Protein AF-A0A353BSD8-F1 (afdb_monomer_lite)

Secondary structure (DSSP, 8-state):
----TT-EEEEE--GGGHHHHHHHHHHTT----HHHHHHTGGGEEEEEETTEEEEEEEEPTT-SS-EEEEEE-TTS-THHHHHHHHHHHHHHHHHHHHHHHHHHTTSSSS---

Foldseek 3Di:
DPLQLADKDKDQADLVCLVLQCVQCVQVVNPDDSVNCVVQSRQKMFIDRRHHTFKMWGCDPVDLQDTPDITGRPVDDPVVVVVNSVVVVVVSVVVVVVVVVVVVVVPPPPDDD

Radius of gyration: 17.46 Å; chains: 1; bounding box: 33×63×31 Å

Sequence (113 aa):
MVTNEQTIVIRRAQAEDSKEIWHILHANCRTWRTEQIFDHIDEMFVLIKGRKLLGVLLKRADSTKDFEWVEIHPRYPEILKDLMMQGLYGTIAANNKAEAGKRIAFDKDFVAG

Structure (mmCIF, N/CA/C/O backbone):
data_AF-A0A353BSD8-F1
#
_entry.id   AF-A0A353BSD8-F1
#
loop_
_atom_site.group_PDB
_atom_site.id
_atom_site.type_symbol
_atom_site.label_atom_id
_atom_site.label_alt_id
_atom_site.label_comp_id
_atom_site.label_asym_id
_atom_site.label_entity_id
_atom_site.label_seq_id
_atom_site.pdbx_PDB_ins_code
_atom_site.Cartn_x
_atom_site.Cartn_y
_atom_site.Cartn_z
_atom_site.occupancy
_atom_site.B_iso_or_equiv
_atom_site.auth_seq_id
_atom_site.auth_comp_id
_atom_site.auth_asym_id
_atom_site.auth_atom_id
_atom_site.pdbx_PDB_model_num
ATOM 1 N N . MET A 1 1 ? -25.557 5.680 15.704 1.00 41.69 1 MET A N 1
ATOM 2 C CA . MET A 1 1 ? -24.651 5.112 14.683 1.00 41.69 1 MET A CA 1
ATOM 3 C C . MET A 1 1 ? -23.265 5.659 14.958 1.00 41.69 1 MET A C 1
ATOM 5 O O . MET A 1 1 ? -23.083 6.860 14.841 1.00 41.69 1 MET A O 1
ATOM 9 N N . VAL A 1 2 ? -22.328 4.832 15.423 1.00 42.47 2 VAL A N 1
ATOM 10 C CA . VAL A 1 2 ? -20.947 5.282 15.649 1.00 42.47 2 VAL A CA 1
ATOM 11 C C . VAL A 1 2 ? -20.266 5.290 14.286 1.00 42.47 2 VAL A C 1
ATOM 13 O O . VAL A 1 2 ? -19.917 4.235 13.760 1.00 42.47 2 VAL A O 1
ATOM 16 N N . THR A 1 3 ? -20.149 6.459 13.660 1.00 45.81 3 THR A N 1
ATOM 17 C CA . THR A 1 3 ? -19.272 6.646 12.503 1.00 45.81 3 THR A CA 1
ATOM 18 C C . THR A 1 3 ? -17.849 6.439 12.995 1.00 45.81 3 THR A C 1
ATOM 20 O O . THR A 1 3 ? -17.255 7.308 13.625 1.00 45.81 3 THR A O 1
ATOM 23 N N . ASN A 1 4 ? -17.336 5.229 12.796 1.00 53.28 4 ASN A N 1
ATOM 24 C CA . ASN A 1 4 ? -16.056 4.783 13.328 1.00 53.28 4 ASN A CA 1
ATOM 25 C C . ASN A 1 4 ? -14.902 5.358 12.478 1.00 53.28 4 ASN A C 1
ATOM 27 O O . ASN A 1 4 ? -14.098 4.638 11.895 1.00 53.28 4 ASN A O 1
ATOM 31 N N . GLU A 1 5 ? -14.837 6.691 12.370 1.00 56.84 5 GLU A N 1
ATOM 32 C CA . GLU A 1 5 ? -13.844 7.449 11.586 1.00 56.84 5 GLU A CA 1
ATOM 33 C C . GLU A 1 5 ? -12.403 7.242 12.080 1.00 56.84 5 GLU A C 1
ATOM 35 O O . GLU A 1 5 ? -11.439 7.648 11.428 1.00 56.84 5 GLU A O 1
ATOM 40 N N . GLN A 1 6 ? -12.243 6.586 13.230 1.00 64.94 6 GLN A N 1
ATOM 41 C CA . GLN A 1 6 ? -10.955 6.235 13.812 1.00 64.94 6 GLN A CA 1
ATOM 42 C C . GLN A 1 6 ? -10.532 4.787 13.548 1.00 64.94 6 GLN A C 1
ATOM 44 O O . GLN A 1 6 ? -9.398 4.440 13.871 1.00 64.94 6 GLN A O 1
ATOM 49 N N . THR A 1 7 ? -11.384 3.946 12.948 1.00 79.12 7 THR A N 1
ATOM 50 C CA . THR A 1 7 ? -11.003 2.560 12.654 1.00 79.12 7 THR A CA 1
ATOM 51 C C . THR A 1 7 ? -9.930 2.519 11.580 1.00 79.12 7 THR A C 1
ATOM 53 O O . THR A 1 7 ? -10.105 3.055 10.483 1.00 79.12 7 THR A O 1
ATOM 56 N N . ILE A 1 8 ? -8.824 1.863 11.920 1.00 81.69 8 ILE A N 1
ATOM 57 C CA . ILE A 1 8 ? -7.778 1.485 10.983 1.00 81.69 8 ILE A CA 1
ATOM 58 C C . ILE A 1 8 ? -8.109 0.083 10.476 1.00 81.69 8 ILE A C 1
ATOM 60 O O . ILE A 1 8 ? -8.314 -0.835 11.268 1.00 81.69 8 ILE A O 1
ATOM 64 N N . VAL A 1 9 ? -8.178 -0.067 9.159 1.00 85.75 9 VAL A N 1
ATOM 65 C CA . VAL A 1 9 ? -8.473 -1.323 8.473 1.00 85.75 9 VAL A CA 1
ATOM 66 C C . VAL A 1 9 ? -7.293 -1.674 7.585 1.00 85.75 9 VAL A C 1
ATOM 68 O O . VAL A 1 9 ? -6.812 -0.838 6.824 1.00 85.75 9 VAL A O 1
ATOM 71 N N . ILE A 1 10 ? -6.851 -2.924 7.671 1.00 86.69 10 ILE A N 1
ATOM 72 C CA . ILE A 1 10 ? -5.883 -3.513 6.752 1.00 86.69 10 ILE A CA 1
ATOM 73 C C . ILE A 1 10 ? -6.622 -4.593 5.971 1.00 86.69 10 ILE A C 1
ATOM 75 O O . ILE A 1 10 ? -7.211 -5.494 6.568 1.00 86.69 10 ILE A O 1
ATOM 79 N N . ARG A 1 11 ? -6.621 -4.499 4.642 1.00 88.56 11 ARG A N 1
ATOM 80 C CA . ARG A 1 11 ? -7.262 -5.491 3.766 1.00 88.56 11 ARG A CA 1
ATOM 81 C C . ARG A 1 11 ? -6.491 -5.661 2.463 1.00 88.56 11 ARG A C 1
ATOM 83 O O . ARG A 1 11 ? -5.647 -4.829 2.142 1.00 88.56 11 ARG A O 1
ATOM 90 N N . ARG A 1 12 ? -6.804 -6.718 1.707 1.00 90.56 12 ARG A N 1
ATOM 91 C CA . ARG A 1 12 ? -6.340 -6.839 0.317 1.00 90.56 12 ARG A CA 1
ATOM 92 C C . ARG A 1 12 ? -6.840 -5.652 -0.501 1.00 90.56 12 ARG A C 1
ATOM 94 O O . ARG A 1 12 ? -7.961 -5.181 -0.267 1.00 90.56 12 ARG A O 1
ATOM 101 N N . ALA A 1 13 ? -6.002 -5.169 -1.411 1.00 93.00 13 ALA A N 1
ATOM 102 C CA . ALA A 1 13 ? -6.383 -4.143 -2.367 1.00 93.00 13 ALA A CA 1
ATOM 103 C C . ALA A 1 13 ? -7.474 -4.674 -3.305 1.00 93.00 13 ALA A C 1
ATOM 105 O O . ALA A 1 13 ? -7.616 -5.882 -3.497 1.00 93.00 13 ALA A O 1
ATOM 106 N N . GLN A 1 14 ? -8.285 -3.771 -3.834 1.00 94.62 14 GLN A N 1
ATOM 107 C CA . GLN A 1 14 ? -9.302 -4.053 -4.840 1.00 94.62 14 GLN A CA 1
ATOM 108 C C . GLN A 1 14 ? -9.084 -3.129 -6.042 1.00 94.62 14 GLN A C 1
ATOM 110 O O . GLN A 1 14 ? -8.388 -2.115 -5.939 1.00 94.62 14 GLN A O 1
ATOM 115 N N . ALA A 1 15 ? -9.693 -3.457 -7.181 1.00 93.69 15 ALA A N 1
ATOM 116 C CA . ALA A 1 15 ? -9.566 -2.675 -8.410 1.00 93.69 15 ALA A CA 1
ATOM 117 C C . ALA A 1 15 ? -9.934 -1.191 -8.210 1.00 93.69 15 ALA A C 1
ATOM 119 O O . ALA A 1 15 ? -9.307 -0.303 -8.794 1.00 93.69 15 ALA A O 1
ATOM 120 N N . GLU A 1 16 ? -10.905 -0.905 -7.339 1.00 94.81 16 GLU A N 1
ATOM 121 C CA . GLU A 1 16 ? -11.363 0.449 -7.024 1.00 94.81 16 GLU A CA 1
ATOM 122 C C . GLU A 1 16 ? -10.318 1.277 -6.257 1.00 94.81 16 GLU A C 1
ATOM 124 O O . GLU A 1 16 ? -10.358 2.507 -6.302 1.00 94.81 16 GLU A O 1
ATOM 129 N N . ASP A 1 17 ? -9.359 0.631 -5.585 1.00 94.00 17 ASP A N 1
ATOM 130 C CA . ASP A 1 17 ? -8.295 1.309 -4.835 1.00 94.00 17 ASP A CA 1
ATOM 131 C C . ASP A 1 17 ? -7.161 1.814 -5.739 1.00 94.00 17 ASP A C 1
ATOM 133 O O . ASP A 1 17 ? -6.359 2.645 -5.311 1.00 94.00 17 ASP A O 1
ATOM 137 N N . SER A 1 18 ? -7.083 1.331 -6.984 1.00 94.44 18 SER A N 1
ATOM 138 C CA . SER A 1 18 ? -5.969 1.561 -7.920 1.00 94.44 18 SER A CA 1
ATOM 139 C C . SER A 1 18 ? -5.568 3.033 -8.060 1.00 94.44 18 SER A C 1
ATOM 141 O O . SER A 1 18 ? -4.381 3.361 -8.040 1.00 94.44 18 SER A O 1
ATOM 143 N N . LYS A 1 19 ? -6.547 3.940 -8.142 1.00 94.00 19 LYS A N 1
ATOM 144 C CA . LYS A 1 19 ? -6.308 5.386 -8.247 1.00 94.00 19 LYS A CA 1
ATOM 145 C C . LYS A 1 19 ? -5.631 5.959 -7.000 1.00 94.00 19 LYS A C 1
ATOM 147 O O . LYS A 1 19 ? -4.695 6.746 -7.110 1.00 94.00 19 LYS A O 1
ATOM 152 N N . GLU A 1 20 ? -6.103 5.579 -5.817 1.00 94.19 20 GLU A N 1
ATOM 153 C CA . GLU A 1 20 ? -5.540 6.058 -4.551 1.00 94.19 20 GLU A CA 1
ATOM 154 C C . GLU A 1 20 ? -4.172 5.424 -4.274 1.00 94.19 20 GLU A C 1
ATOM 156 O O . GLU A 1 20 ? -3.259 6.107 -3.814 1.00 94.19 20 GLU A O 1
ATOM 161 N N . ILE A 1 21 ? -3.990 4.150 -4.635 1.00 95.31 21 ILE A N 1
ATOM 162 C CA . ILE A 1 21 ? -2.682 3.484 -4.623 1.00 95.31 21 ILE A CA 1
ATOM 163 C C . ILE A 1 21 ? -1.704 4.263 -5.503 1.00 95.31 21 ILE A C 1
ATOM 165 O O . ILE A 1 21 ? -0.637 4.645 -5.027 1.00 95.31 21 ILE A O 1
ATOM 169 N N . TRP A 1 22 ? -2.088 4.580 -6.743 1.00 95.62 22 TRP A N 1
ATOM 170 C CA . TRP A 1 22 ? -1.254 5.356 -7.659 1.00 95.62 22 TRP A CA 1
ATOM 171 C C . TRP A 1 22 ? -0.828 6.703 -7.057 1.00 95.62 22 TRP A C 1
ATOM 173 O O . TRP A 1 22 ? 0.352 7.050 -7.118 1.00 95.62 22 TRP A O 1
ATOM 183 N N . HIS A 1 23 ? -1.743 7.428 -6.400 1.00 93.94 23 HIS A N 1
ATOM 184 C CA . HIS A 1 23 ? -1.404 8.678 -5.712 1.00 93.94 23 HIS A CA 1
ATOM 185 C C . HIS A 1 23 ? -0.352 8.483 -4.613 1.00 93.94 23 HIS A C 1
ATOM 187 O O . HIS A 1 23 ? 0.576 9.286 -4.518 1.00 93.94 23 HIS A O 1
ATOM 193 N N . ILE A 1 24 ? -0.470 7.437 -3.787 1.00 93.94 24 ILE A N 1
ATOM 194 C CA . ILE A 1 24 ? 0.508 7.161 -2.723 1.00 93.94 24 ILE A CA 1
ATOM 195 C C . ILE A 1 24 ? 1.867 6.798 -3.304 1.00 93.94 24 ILE A C 1
ATOM 197 O O . ILE A 1 24 ? 2.883 7.305 -2.825 1.00 93.94 24 ILE A O 1
ATOM 201 N N . LEU A 1 25 ? 1.894 5.939 -4.322 1.00 94.31 25 LEU A N 1
ATOM 202 C CA . LEU A 1 25 ? 3.138 5.530 -4.964 1.00 94.31 25 LEU A CA 1
ATOM 203 C C . LEU A 1 25 ? 3.844 6.739 -5.577 1.00 94.31 25 LEU A C 1
ATOM 205 O O . LEU A 1 25 ? 5.013 6.985 -5.285 1.00 94.31 25 LEU A O 1
ATOM 209 N N . HIS A 1 26 ? 3.108 7.562 -6.324 1.00 93.25 26 HIS A N 1
ATOM 210 C CA . HIS A 1 26 ? 3.646 8.775 -6.926 1.00 93.25 26 HIS A CA 1
ATOM 211 C C . HIS A 1 26 ? 4.129 9.783 -5.871 1.00 93.25 26 HIS A C 1
ATOM 213 O O . HIS A 1 26 ? 5.180 10.400 -6.040 1.00 93.25 26 HIS A O 1
ATOM 219 N N . ALA A 1 27 ? 3.403 9.937 -4.759 1.00 91.31 27 ALA A N 1
ATOM 220 C CA . ALA A 1 27 ? 3.810 10.809 -3.657 1.00 91.31 27 ALA A CA 1
ATOM 221 C C . ALA A 1 27 ? 5.109 10.347 -2.969 1.00 91.31 27 ALA A C 1
ATOM 223 O O . ALA A 1 27 ? 5.823 11.178 -2.413 1.00 91.31 27 ALA A O 1
ATOM 224 N N . ASN A 1 28 ? 5.426 9.052 -3.033 1.00 90.50 28 ASN A N 1
ATOM 225 C CA . ASN A 1 28 ? 6.673 8.464 -2.537 1.00 90.50 28 ASN A CA 1
ATOM 226 C C . ASN A 1 28 ? 7.712 8.233 -3.652 1.00 90.50 28 ASN A C 1
ATOM 228 O O . ASN A 1 28 ? 8.651 7.462 -3.479 1.00 90.50 28 ASN A O 1
ATOM 232 N N . CYS A 1 29 ? 7.558 8.891 -4.807 1.00 91.00 29 CYS A N 1
ATOM 233 C CA . CYS A 1 29 ? 8.459 8.773 -5.960 1.00 91.00 29 CYS A CA 1
ATOM 234 C C . CYS A 1 29 ? 8.569 7.352 -6.555 1.00 91.00 29 CYS A C 1
ATOM 236 O O . CYS A 1 29 ? 9.503 7.071 -7.308 1.00 91.00 29 CYS A O 1
ATOM 238 N N . ARG A 1 30 ? 7.609 6.460 -6.279 1.00 90.50 30 ARG A N 1
ATOM 239 C CA . ARG A 1 30 ? 7.500 5.142 -6.916 1.00 90.50 30 ARG A CA 1
ATOM 240 C C . ARG A 1 30 ? 6.666 5.258 -8.191 1.00 90.50 30 ARG A C 1
ATOM 242 O O . ARG A 1 30 ? 5.451 5.425 -8.156 1.00 90.50 30 ARG A O 1
ATOM 249 N N . THR A 1 31 ? 7.331 5.162 -9.338 1.00 88.88 31 THR A N 1
ATOM 250 C CA . THR A 1 31 ? 6.780 5.478 -10.669 1.00 88.88 31 THR A CA 1
ATOM 251 C C . THR A 1 31 ? 6.040 4.313 -11.332 1.00 88.88 31 THR A C 1
ATOM 253 O O . THR A 1 31 ? 6.203 4.053 -12.523 1.00 88.88 31 THR A O 1
ATOM 256 N N . TRP A 1 32 ? 5.210 3.599 -10.572 1.00 92.81 32 TRP A N 1
ATOM 257 C CA . TRP A 1 32 ? 4.367 2.549 -11.143 1.00 92.81 32 TRP A CA 1
ATOM 258 C C . TRP A 1 32 ? 3.259 3.151 -12.005 1.00 92.81 32 TRP A C 1
ATOM 260 O O . TRP A 1 32 ? 2.575 4.099 -11.606 1.00 92.81 32 TRP A O 1
ATOM 270 N N . ARG A 1 33 ? 3.072 2.587 -13.197 1.00 91.25 33 ARG A N 1
ATOM 271 C CA . ARG A 1 33 ? 1.920 2.899 -14.043 1.00 91.25 33 ARG A CA 1
ATOM 272 C C . ARG A 1 33 ? 0.673 2.197 -13.515 1.00 91.25 33 ARG A C 1
ATOM 274 O O . ARG A 1 33 ? 0.764 1.210 -12.789 1.00 91.25 33 ARG A O 1
ATOM 281 N N . THR A 1 34 ? -0.496 2.694 -13.898 1.00 89.19 34 THR A N 1
ATOM 282 C CA . THR A 1 34 ? -1.776 2.118 -13.479 1.00 89.19 34 THR A CA 1
ATOM 283 C C . THR A 1 34 ? -1.916 0.655 -13.904 1.00 89.19 34 THR A C 1
ATOM 285 O O . THR A 1 34 ? -2.431 -0.142 -13.129 1.00 89.19 34 THR A 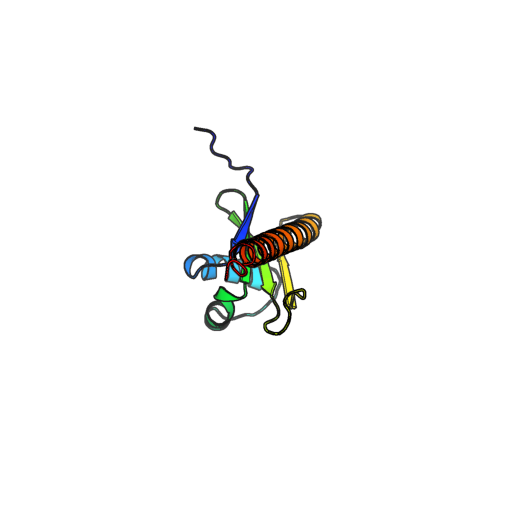O 1
ATOM 288 N N . GLU A 1 35 ? -1.391 0.274 -15.070 1.00 92.69 35 GLU A N 1
ATOM 289 C CA . GLU A 1 35 ? -1.391 -1.114 -15.548 1.00 92.69 35 GLU A CA 1
ATOM 290 C C . GLU A 1 35 ? -0.593 -2.024 -14.610 1.00 92.69 35 GLU A C 1
ATOM 292 O O . GLU A 1 35 ? -1.097 -3.056 -14.188 1.00 92.69 35 GLU A O 1
ATOM 297 N N . GLN A 1 36 ? 0.589 -1.582 -14.169 1.00 93.19 36 GLN A N 1
ATOM 298 C CA . GLN A 1 36 ? 1.410 -2.339 -13.217 1.00 93.19 36 GLN A CA 1
ATOM 299 C C . GLN A 1 36 ? 0.709 -2.498 -11.862 1.00 93.19 36 GLN A C 1
ATOM 301 O O . GLN A 1 36 ? 0.866 -3.509 -11.188 1.00 93.19 36 GLN A O 1
ATOM 306 N N . ILE A 1 37 ? -0.078 -1.500 -11.449 1.00 93.56 37 ILE A N 1
ATOM 307 C CA . ILE A 1 37 ? -0.879 -1.601 -10.225 1.00 93.56 37 ILE A CA 1
ATOM 308 C C . ILE A 1 37 ? -1.963 -2.666 -10.388 1.00 93.56 37 ILE A C 1
ATOM 310 O O . ILE A 1 37 ? -2.174 -3.437 -9.459 1.00 93.56 37 ILE A O 1
ATOM 314 N N . PHE A 1 38 ? -2.626 -2.729 -11.545 1.00 93.94 38 PHE A N 1
ATOM 315 C CA . PHE A 1 38 ? -3.631 -3.755 -11.824 1.00 93.94 38 PHE A CA 1
ATOM 316 C C . PHE A 1 38 ? -3.028 -5.157 -11.912 1.00 93.94 38 PHE A C 1
ATOM 318 O O . PHE A 1 38 ? -3.584 -6.073 -11.313 1.00 93.94 38 PHE A O 1
ATOM 325 N N . ASP A 1 39 ? -1.881 -5.306 -12.575 1.00 92.88 39 ASP A N 1
ATOM 326 C CA . ASP A 1 39 ? -1.189 -6.593 -12.722 1.00 92.88 39 ASP A CA 1
ATOM 327 C C . ASP A 1 39 ? -0.809 -7.212 -11.366 1.00 92.88 39 ASP A C 1
ATOM 329 O O . ASP A 1 39 ? -0.773 -8.432 -11.228 1.00 92.88 39 ASP A O 1
ATOM 333 N N . HIS A 1 40 ? -0.578 -6.373 -10.351 1.00 92.69 40 HIS A N 1
ATOM 334 C CA . HIS A 1 40 ? -0.166 -6.787 -9.008 1.00 92.69 40 HIS A CA 1
ATOM 335 C C . HIS A 1 40 ? -1.220 -6.518 -7.923 1.00 92.69 40 HIS A C 1
ATOM 337 O O . HIS A 1 40 ? -0.919 -6.636 -6.733 1.00 92.69 40 HIS A O 1
ATOM 343 N N . ILE A 1 41 ? -2.454 -6.144 -8.281 1.00 92.56 41 ILE A N 1
ATOM 344 C CA . ILE A 1 41 ? -3.449 -5.676 -7.299 1.00 92.56 41 ILE A CA 1
ATOM 345 C C . ILE A 1 41 ? -3.783 -6.751 -6.254 1.00 92.56 41 ILE A C 1
ATOM 347 O O . ILE A 1 41 ? -3.924 -6.447 -5.070 1.00 92.56 41 ILE A O 1
ATOM 351 N N . ASP A 1 42 ? -3.823 -8.018 -6.666 1.00 89.50 42 ASP A N 1
ATOM 352 C CA . ASP A 1 42 ? -4.130 -9.160 -5.797 1.00 89.50 42 ASP A CA 1
ATOM 353 C C . ASP A 1 42 ? -3.013 -9.473 -4.787 1.00 89.50 42 ASP A C 1
ATOM 355 O O . ASP A 1 42 ? -3.242 -10.142 -3.771 1.00 89.50 42 ASP A O 1
ATOM 359 N N . GLU A 1 43 ? -1.807 -8.965 -5.042 1.00 89.69 43 GLU A N 1
ATOM 360 C CA . GLU A 1 43 ? -0.627 -9.093 -4.185 1.00 89.69 43 GLU A CA 1
ATOM 361 C C . GLU A 1 43 ? -0.483 -7.912 -3.211 1.00 89.69 43 GLU A C 1
ATOM 363 O O . GLU A 1 43 ? 0.370 -7.930 -2.315 1.00 89.69 43 GLU A O 1
ATOM 368 N N . MET A 1 44 ? -1.328 -6.885 -3.354 1.00 91.62 44 MET A N 1
ATOM 369 C CA . MET A 1 44 ? -1.278 -5.676 -2.546 1.00 91.62 44 MET A CA 1
ATOM 370 C C . MET A 1 44 ? -2.217 -5.719 -1.343 1.00 91.62 44 MET A C 1
ATOM 372 O O . MET A 1 44 ? -3.335 -6.241 -1.369 1.00 91.62 44 MET A O 1
ATOM 376 N N . PHE A 1 45 ? -1.781 -5.060 -0.276 1.00 90.94 45 PHE A N 1
ATOM 377 C CA . PHE A 1 45 ? -2.593 -4.750 0.890 1.00 90.94 45 PHE A CA 1
ATOM 378 C C . PHE A 1 45 ? -2.623 -3.249 1.128 1.00 90.94 45 PHE A C 1
ATOM 380 O O . PHE A 1 45 ? -1.619 -2.559 0.963 1.00 90.94 45 PHE A O 1
ATOM 387 N N . VAL A 1 46 ? -3.777 -2.752 1.559 1.00 92.25 46 VAL A N 1
ATOM 388 C CA . VAL A 1 46 ? -4.023 -1.330 1.792 1.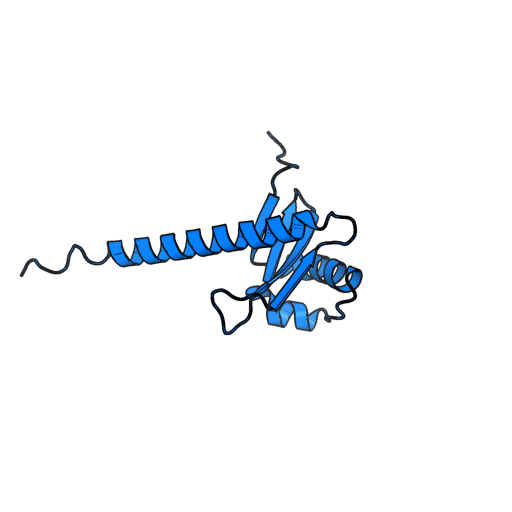00 92.25 46 VAL A CA 1
ATOM 389 C C . VAL A 1 46 ? -4.333 -1.066 3.258 1.00 92.25 46 VAL A C 1
ATOM 391 O O . VAL A 1 46 ? -5.042 -1.837 3.910 1.00 92.25 46 VAL A O 1
ATOM 394 N N . LEU A 1 47 ? -3.803 0.045 3.764 1.00 90.81 47 LEU A N 1
ATOM 395 C CA . LEU A 1 47 ? -4.096 0.600 5.080 1.00 90.81 47 LEU A CA 1
ATOM 396 C C . LEU A 1 47 ? -5.108 1.731 4.917 1.00 90.81 47 LEU A C 1
ATOM 398 O O . LEU A 1 47 ? -4.822 2.728 4.257 1.00 90.81 47 LEU A O 1
ATOM 402 N N . ILE A 1 48 ? -6.274 1.604 5.539 1.00 89.06 48 ILE A N 1
ATOM 403 C CA . ILE A 1 48 ? -7.378 2.558 5.414 1.00 89.06 48 ILE A CA 1
ATOM 404 C C . ILE A 1 48 ? -7.737 3.097 6.793 1.00 89.06 48 ILE A C 1
ATOM 406 O O . ILE A 1 48 ? -7.875 2.333 7.744 1.00 89.06 48 ILE A O 1
ATOM 410 N N . LYS A 1 49 ? -7.938 4.412 6.904 1.00 85.75 49 LYS A N 1
ATOM 411 C CA . LYS A 1 49 ? -8.526 5.050 8.090 1.00 85.75 49 LYS A CA 1
ATOM 412 C C . LYS A 1 49 ? -9.771 5.828 7.683 1.00 85.75 49 LYS A C 1
ATOM 414 O O . LYS A 1 49 ? -9.685 6.812 6.942 1.00 85.75 49 LYS A O 1
ATOM 419 N N . GLY A 1 50 ? -10.937 5.378 8.144 1.00 84.81 50 GLY A N 1
ATOM 420 C CA . GLY A 1 50 ? -12.221 5.905 7.678 1.00 84.81 50 GLY A CA 1
ATOM 421 C C . GLY A 1 50 ? -12.395 5.685 6.170 1.00 84.81 50 GLY A C 1
ATOM 422 O O . GLY A 1 50 ? -12.537 4.552 5.726 1.00 84.81 50 GLY A O 1
ATOM 423 N N . ARG A 1 51 ? -12.371 6.766 5.378 1.00 84.94 51 ARG A N 1
ATOM 424 C CA . ARG A 1 51 ? -12.471 6.726 3.901 1.00 84.94 51 ARG A CA 1
ATOM 425 C C . ARG A 1 51 ? -11.149 6.989 3.173 1.00 84.94 51 ARG A C 1
ATOM 427 O O . ARG A 1 51 ? -11.152 7.130 1.957 1.00 84.94 51 ARG A O 1
ATOM 434 N N . LYS A 1 52 ? -10.037 7.133 3.899 1.00 88.81 52 LYS A N 1
ATOM 435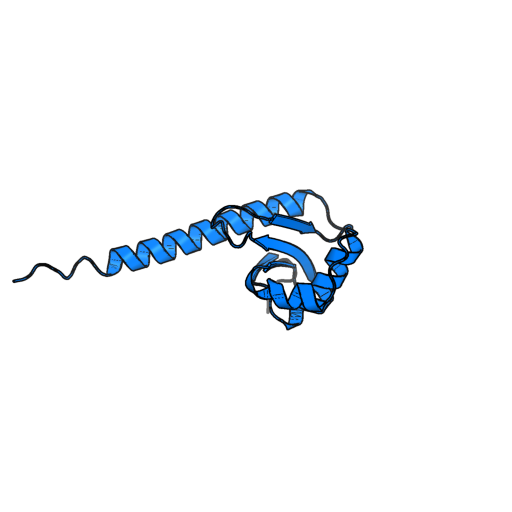 C CA . LYS A 1 52 ? -8.742 7.504 3.315 1.00 88.81 52 LYS A CA 1
ATOM 436 C C . LYS A 1 52 ? -7.803 6.311 3.267 1.00 88.81 52 LYS A C 1
ATOM 438 O O . LYS A 1 52 ? -7.576 5.680 4.300 1.00 88.81 52 LYS A O 1
ATOM 443 N N . LEU A 1 53 ? -7.232 6.063 2.093 1.00 91.62 53 LEU A N 1
ATOM 444 C CA . LEU A 1 53 ? -6.122 5.139 1.906 1.00 91.62 53 LEU A CA 1
ATOM 445 C C . LEU A 1 53 ? -4.844 5.849 2.368 1.00 91.62 53 LEU A C 1
ATOM 447 O O . LEU A 1 53 ? -4.532 6.953 1.926 1.00 91.62 53 LEU A O 1
ATOM 451 N N . LEU A 1 54 ? -4.169 5.262 3.349 1.00 91.25 54 LEU A N 1
ATOM 452 C CA . LEU A 1 54 ? -3.001 5.839 4.011 1.00 91.25 54 LEU A CA 1
ATOM 453 C C . LEU A 1 54 ? -1.703 5.158 3.606 1.00 91.25 54 LEU A C 1
ATOM 455 O O . LEU A 1 54 ? -0.643 5.758 3.752 1.00 91.25 54 LEU A O 1
ATOM 459 N N . GLY A 1 55 ? -1.775 3.920 3.130 1.00 91.81 55 GLY A N 1
ATOM 460 C CA . GLY A 1 55 ? -0.600 3.161 2.756 1.00 91.81 55 GLY A CA 1
ATOM 461 C C . GLY A 1 55 ? -0.923 1.935 1.929 1.00 91.81 55 GLY A C 1
ATOM 462 O O . GLY A 1 55 ? -2.050 1.436 1.948 1.00 91.81 55 GLY A O 1
ATOM 463 N N . VAL A 1 56 ? 0.091 1.460 1.222 1.00 93.38 56 VAL A N 1
ATOM 464 C CA . VAL A 1 56 ? 0.044 0.285 0.363 1.00 93.38 56 VAL A CA 1
ATOM 465 C C . VAL A 1 56 ? 1.311 -0.537 0.563 1.00 93.38 56 VAL A C 1
ATOM 467 O O . VAL A 1 56 ? 2.406 -0.005 0.722 1.00 93.38 56 VAL A O 1
ATOM 470 N N . LEU A 1 57 ? 1.142 -1.849 0.604 1.00 91.00 57 LEU A N 1
ATOM 471 C CA . LEU A 1 57 ? 2.206 -2.821 0.786 1.00 91.00 57 LEU A CA 1
ATOM 472 C C . LEU A 1 57 ? 2.072 -3.873 -0.301 1.00 91.00 57 LEU A C 1
ATOM 474 O O . LEU A 1 57 ? 0.975 -4.391 -0.512 1.00 91.00 57 LEU A O 1
ATOM 478 N N . LEU A 1 58 ? 3.184 -4.198 -0.950 1.00 90.50 58 LEU A N 1
ATOM 479 C CA . LEU A 1 58 ? 3.256 -5.284 -1.917 1.00 90.50 58 LEU A CA 1
ATOM 480 C C . LEU A 1 58 ? 3.894 -6.506 -1.265 1.00 90.50 58 LEU A C 1
ATOM 482 O O . LEU A 1 58 ? 5.007 -6.444 -0.730 1.00 90.50 58 LEU A O 1
ATOM 486 N N . LYS A 1 59 ? 3.179 -7.627 -1.303 1.00 83.69 59 LYS A N 1
ATOM 487 C CA . LYS A 1 59 ? 3.714 -8.916 -0.881 1.00 83.69 59 LYS A CA 1
ATOM 488 C C . LYS A 1 59 ? 4.595 -9.491 -1.991 1.00 83.69 59 LYS A C 1
ATOM 490 O O . LYS A 1 59 ? 4.254 -9.365 -3.158 1.00 83.69 59 LYS A O 1
ATOM 495 N N . ARG A 1 60 ? 5.698 -10.155 -1.634 1.00 78.19 60 ARG A N 1
ATOM 496 C CA . ARG A 1 60 ? 6.514 -10.863 -2.624 1.00 78.19 60 ARG A CA 1
ATOM 497 C C . ARG A 1 60 ? 5.797 -12.141 -3.084 1.00 78.19 60 ARG A C 1
ATOM 499 O O . ARG A 1 60 ? 5.345 -12.923 -2.244 1.00 78.19 60 ARG A O 1
ATOM 506 N N . ALA A 1 61 ? 5.720 -12.369 -4.395 1.00 70.00 61 ALA A N 1
ATOM 507 C CA . ALA A 1 61 ? 5.015 -13.510 -4.990 1.00 70.00 61 ALA A CA 1
ATOM 508 C C . ALA A 1 61 ? 5.502 -14.887 -4.484 1.00 70.00 61 ALA A C 1
ATOM 510 O O . ALA A 1 61 ? 4.711 -15.819 -4.336 1.00 70.00 61 ALA A O 1
ATOM 511 N N . ASP A 1 62 ? 6.796 -15.017 -4.187 1.00 71.38 62 ASP A N 1
ATOM 512 C CA . ASP A 1 62 ? 7.464 -16.272 -3.813 1.00 71.38 62 ASP A CA 1
ATOM 513 C C . ASP A 1 62 ? 7.521 -16.533 -2.296 1.00 71.38 62 ASP A C 1
ATOM 515 O O . ASP A 1 62 ? 7.962 -17.602 -1.866 1.00 71.38 62 ASP A O 1
ATOM 519 N N . SER A 1 63 ? 7.056 -15.593 -1.468 1.00 65.62 63 SER A N 1
ATOM 520 C CA . SER A 1 63 ? 7.201 -15.681 -0.018 1.00 65.62 63 SER A CA 1
ATOM 521 C C . SER A 1 63 ? 5.885 -15.460 0.707 1.00 65.62 63 SER A C 1
ATOM 523 O O . SER A 1 63 ? 5.143 -14.510 0.487 1.00 65.62 63 SER A O 1
ATOM 525 N N . THR A 1 64 ? 5.590 -16.343 1.657 1.00 62.03 64 THR A N 1
ATOM 526 C CA . THR A 1 64 ? 4.449 -16.175 2.570 1.00 62.03 64 THR A CA 1
ATOM 527 C C . THR A 1 64 ? 4.743 -15.208 3.713 1.00 62.03 64 THR A C 1
ATOM 529 O O . THR A 1 64 ? 3.819 -14.854 4.446 1.00 62.03 64 THR A O 1
ATOM 532 N N . LYS A 1 65 ? 6.003 -14.786 3.869 1.00 60.69 65 LYS A N 1
ATOM 533 C CA . LYS A 1 65 ? 6.471 -13.977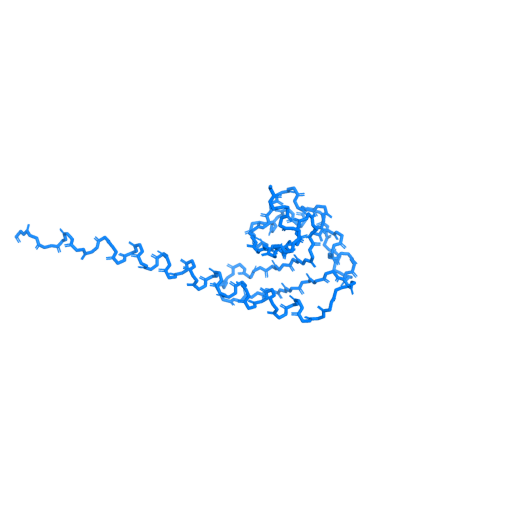 4.998 1.00 60.69 65 LYS A CA 1
ATOM 534 C C . LYS A 1 65 ? 7.194 -12.696 4.593 1.00 60.69 65 LYS A C 1
ATOM 536 O O . LYS A 1 65 ? 7.345 -11.840 5.455 1.00 60.69 65 LYS A O 1
ATOM 541 N N . ASP A 1 66 ? 7.578 -12.550 3.326 1.00 69.31 66 ASP A N 1
ATOM 542 C CA . ASP A 1 66 ? 8.343 -11.393 2.870 1.00 69.31 66 ASP A CA 1
ATOM 543 C C . ASP A 1 66 ? 7.480 -10.414 2.074 1.00 69.31 66 ASP A C 1
ATOM 545 O O . ASP A 1 66 ? 6.651 -10.779 1.234 1.00 69.31 66 ASP A O 1
ATOM 549 N N . PHE A 1 67 ? 7.716 -9.137 2.348 1.00 77.06 67 PHE A N 1
ATOM 550 C CA . PHE A 1 67 ? 7.153 -8.019 1.609 1.00 77.06 67 PHE A CA 1
ATOM 551 C C . PHE A 1 67 ? 8.224 -7.457 0.692 1.00 77.06 67 PHE A C 1
ATOM 553 O O . PHE A 1 67 ? 9.401 -7.411 1.053 1.00 77.06 67 PHE A O 1
ATOM 560 N N . GLU A 1 68 ? 7.823 -7.040 -0.502 1.00 83.94 68 GLU A N 1
ATOM 561 C CA . GLU A 1 68 ? 8.752 -6.399 -1.422 1.00 83.94 68 GLU A CA 1
ATOM 562 C C . GLU A 1 68 ? 9.007 -4.952 -1.000 1.00 83.94 68 GLU A C 1
ATOM 564 O O . GLU A 1 68 ? 10.152 -4.505 -0.959 1.00 83.94 68 GLU A O 1
ATOM 569 N N . TRP A 1 69 ? 7.942 -4.234 -0.638 1.00 89.00 69 TRP A N 1
ATOM 570 C CA . TRP A 1 69 ? 8.015 -2.858 -0.159 1.00 89.00 69 TRP A CA 1
ATOM 571 C C . TRP A 1 69 ? 6.722 -2.432 0.552 1.00 89.00 69 TRP A C 1
ATOM 573 O O . TRP A 1 69 ? 5.665 -3.052 0.410 1.00 89.00 69 TRP A O 1
ATOM 583 N N . VAL A 1 70 ? 6.816 -1.336 1.311 1.00 89.56 70 VAL A N 1
ATOM 584 C CA . VAL A 1 70 ? 5.693 -0.646 1.959 1.00 89.56 70 VAL A CA 1
ATOM 585 C C . VAL A 1 70 ? 5.820 0.858 1.730 1.00 89.56 70 VAL A C 1
ATOM 587 O O . VAL A 1 70 ? 6.875 1.438 1.971 1.00 89.56 70 VAL A O 1
ATOM 590 N N . GLU A 1 71 ? 4.735 1.490 1.292 1.00 91.88 71 GLU A N 1
ATOM 591 C CA . GLU A 1 71 ? 4.650 2.931 1.064 1.00 91.88 71 GLU A CA 1
ATOM 592 C C . GLU A 1 71 ? 3.508 3.513 1.898 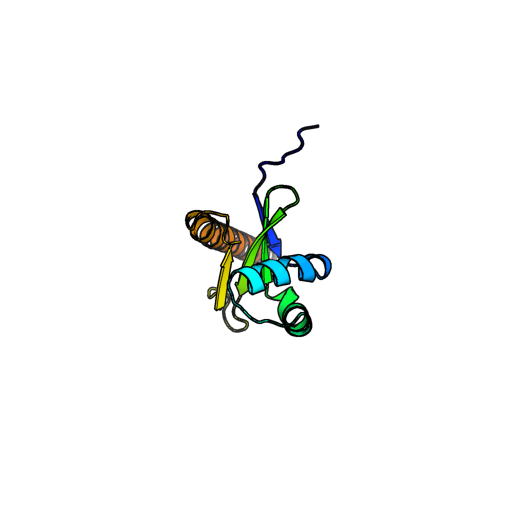1.00 91.88 71 GLU A C 1
ATOM 594 O O . GLU A 1 71 ? 2.369 3.049 1.832 1.00 91.88 71 GLU A O 1
ATOM 599 N N . ILE A 1 72 ? 3.802 4.550 2.681 1.00 91.12 72 ILE A N 1
ATOM 600 C CA . ILE A 1 72 ? 2.811 5.302 3.461 1.00 91.12 72 ILE A CA 1
ATOM 601 C C . ILE A 1 72 ? 2.730 6.706 2.884 1.00 91.12 72 ILE A C 1
ATOM 603 O O . ILE A 1 72 ? 3.728 7.278 2.457 1.00 91.12 72 ILE A O 1
ATOM 607 N N . HIS A 1 73 ? 1.537 7.281 2.861 1.00 88.62 73 HIS A N 1
ATOM 608 C CA . HIS A 1 73 ? 1.328 8.632 2.376 1.00 88.62 73 HIS A CA 1
ATOM 609 C C . HIS A 1 73 ? 2.229 9.636 3.151 1.00 88.62 73 HIS A C 1
ATOM 611 O O . HIS A 1 73 ? 2.126 9.697 4.377 1.00 88.62 73 HIS A O 1
ATOM 617 N N . PRO A 1 74 ? 3.034 10.500 2.489 1.00 85.88 74 PRO A N 1
ATOM 618 C CA . PRO A 1 74 ? 4.108 11.286 3.134 1.00 85.88 74 PRO A CA 1
ATOM 619 C C . PRO A 1 74 ? 3.679 12.238 4.260 1.00 85.88 74 PRO A C 1
ATOM 621 O O . PRO A 1 74 ? 4.474 12.648 5.098 1.00 85.88 74 PRO A O 1
ATOM 624 N N . ARG A 1 75 ? 2.400 12.625 4.284 1.00 85.75 75 ARG A N 1
ATOM 625 C CA . ARG A 1 75 ? 1.808 13.475 5.338 1.00 85.75 75 ARG A CA 1
ATOM 626 C C . ARG A 1 75 ? 1.595 12.754 6.675 1.00 85.75 75 ARG A C 1
ATOM 628 O O . ARG A 1 75 ? 1.107 13.379 7.614 1.00 85.75 75 ARG A O 1
ATOM 635 N N . TYR A 1 76 ? 1.888 11.461 6.749 1.00 82.25 76 TYR A N 1
ATOM 636 C CA . TYR A 1 76 ? 1.648 10.629 7.919 1.00 82.25 76 TYR A CA 1
ATOM 637 C C . TYR A 1 76 ? 2.969 10.174 8.555 1.00 82.25 76 TYR A C 1
ATOM 639 O O . TYR A 1 76 ? 3.939 9.959 7.832 1.00 82.25 76 TYR A O 1
ATOM 647 N N . PRO A 1 77 ? 3.038 10.031 9.894 1.00 78.69 77 PRO A N 1
ATOM 648 C CA . PRO A 1 77 ? 4.292 9.686 10.558 1.00 78.69 77 PRO A CA 1
ATOM 649 C C . PRO A 1 77 ? 4.778 8.273 10.209 1.00 78.69 77 PRO A C 1
ATOM 651 O O . PRO A 1 77 ? 3.968 7.357 10.061 1.00 78.69 77 PRO A O 1
ATOM 654 N N . GLU A 1 78 ? 6.101 8.086 10.196 1.00 77.00 78 GLU A N 1
ATOM 655 C CA . GLU A 1 78 ? 6.785 6.798 9.970 1.00 77.00 78 GLU A CA 1
ATOM 656 C C . GLU A 1 78 ? 6.254 5.662 10.860 1.00 77.00 78 GLU A C 1
ATOM 658 O O . GLU A 1 78 ? 6.168 4.529 10.406 1.00 77.00 78 GLU A O 1
ATOM 663 N N . ILE A 1 79 ? 5.782 5.956 12.079 1.00 77.81 79 ILE A N 1
ATOM 664 C CA . ILE A 1 79 ? 5.204 4.952 12.994 1.00 77.81 79 ILE A CA 1
ATOM 665 C C . ILE A 1 79 ? 4.031 4.164 12.381 1.00 77.81 79 ILE A C 1
ATOM 667 O O . ILE A 1 79 ? 3.729 3.048 12.802 1.00 77.81 79 ILE A O 1
ATOM 671 N N . LEU A 1 80 ? 3.351 4.727 11.375 1.00 76.50 80 LEU A N 1
ATOM 672 C CA . LEU A 1 80 ? 2.283 4.029 10.664 1.00 76.50 80 LEU A CA 1
ATOM 673 C C . LEU A 1 80 ? 2.811 2.942 9.720 1.00 76.50 80 LEU A C 1
ATOM 675 O O . LEU A 1 80 ? 2.067 1.999 9.457 1.00 76.50 80 LEU A O 1
ATOM 679 N N . LYS A 1 81 ? 4.075 3.011 9.273 1.00 76.00 81 LYS A N 1
ATOM 680 C CA . LYS A 1 81 ? 4.747 1.898 8.579 1.00 76.00 81 LYS A CA 1
ATOM 681 C C . LYS A 1 81 ? 4.875 0.701 9.508 1.00 76.00 81 LYS A C 1
ATOM 683 O O . LYS A 1 81 ? 4.441 -0.390 9.148 1.00 76.00 81 LYS A O 1
ATOM 688 N N . ASP A 1 82 ? 5.383 0.920 10.719 1.00 76.81 82 ASP A N 1
ATOM 689 C CA . ASP A 1 82 ? 5.536 -0.139 11.720 1.00 76.81 82 ASP A CA 1
ATOM 690 C C . ASP A 1 82 ? 4.188 -0.752 12.093 1.00 76.81 82 ASP A C 1
ATOM 692 O O . ASP A 1 82 ? 4.051 -1.975 12.120 1.00 76.81 82 ASP A O 1
ATOM 696 N N . LEU A 1 83 ? 3.161 0.082 12.294 1.00 74.75 83 LEU A N 1
ATOM 697 C CA . LEU A 1 83 ? 1.802 -0.389 12.558 1.00 74.75 83 LEU A CA 1
ATOM 698 C C . LEU A 1 83 ? 1.244 -1.216 11.392 1.00 74.75 83 LEU A C 1
ATOM 700 O O . LEU A 1 83 ? 0.605 -2.243 11.621 1.00 74.75 83 LEU A O 1
ATOM 704 N N . MET A 1 84 ? 1.477 -0.788 10.149 1.00 75.56 84 MET A N 1
ATOM 705 C CA . MET A 1 84 ? 1.026 -1.514 8.963 1.00 75.56 84 MET A CA 1
ATOM 706 C C . MET A 1 84 ? 1.722 -2.870 8.854 1.00 75.56 84 MET A C 1
ATOM 708 O O . MET A 1 84 ? 1.046 -3.880 8.685 1.00 75.56 84 MET A O 1
ATOM 712 N N . MET A 1 85 ? 3.045 -2.915 9.026 1.00 73.00 85 MET A N 1
ATOM 713 C CA . MET A 1 85 ? 3.810 -4.162 9.011 1.00 73.00 85 MET A CA 1
ATOM 714 C C . MET A 1 85 ? 3.371 -5.103 10.142 1.00 73.00 85 MET A C 1
ATOM 716 O O . MET A 1 85 ? 3.057 -6.264 9.887 1.00 73.00 85 MET A O 1
ATOM 720 N N . GLN A 1 86 ? 3.277 -4.613 11.383 1.00 73.62 86 GLN A N 1
ATOM 721 C CA . GLN A 1 86 ? 2.862 -5.413 12.544 1.00 73.62 86 GLN A CA 1
ATOM 722 C C . GLN A 1 86 ? 1.418 -5.910 12.425 1.00 73.62 86 GLN A C 1
ATOM 724 O O . GLN A 1 86 ? 1.143 -7.083 12.685 1.00 73.62 86 GLN A O 1
ATOM 729 N N . GLY A 1 87 ? 0.494 -5.045 12.000 1.00 69.69 87 GLY A N 1
ATOM 730 C CA . GLY A 1 87 ? -0.904 -5.405 11.778 1.00 69.69 87 GLY A CA 1
ATOM 731 C C . GLY A 1 87 ? -1.059 -6.453 10.676 1.00 69.69 87 GLY A C 1
ATOM 732 O O . GLY A 1 87 ? -1.862 -7.380 10.811 1.00 69.69 87 GLY A O 1
ATOM 733 N N . LEU A 1 88 ? -0.249 -6.370 9.618 1.00 69.19 88 LEU A N 1
ATOM 734 C CA . LEU A 1 88 ? -0.258 -7.346 8.535 1.00 69.19 88 LEU A CA 1
ATOM 735 C C . LEU A 1 88 ? 0.334 -8.691 8.969 1.00 69.19 88 LEU A C 1
ATOM 737 O O . LEU A 1 88 ? -0.282 -9.722 8.712 1.00 69.19 88 LEU A O 1
ATOM 741 N N . TYR A 1 89 ? 1.453 -8.703 9.701 1.00 67.31 89 TYR A N 1
ATOM 742 C CA . TYR A 1 89 ? 1.984 -9.930 10.305 1.00 67.31 89 TYR A CA 1
ATOM 743 C C . TYR A 1 89 ? 0.982 -10.571 11.268 1.00 67.31 89 TYR A C 1
ATOM 745 O O . TYR A 1 89 ? 0.800 -11.787 11.235 1.00 67.31 89 TYR A O 1
ATOM 753 N N . GLY A 1 90 ? 0.282 -9.770 12.076 1.00 65.19 90 GLY A N 1
ATOM 754 C CA . GLY A 1 90 ? -0.799 -10.246 12.939 1.00 65.19 90 GLY A CA 1
ATOM 755 C C . GLY A 1 90 ? -1.954 -10.865 12.146 1.00 65.19 90 GLY A C 1
ATOM 756 O O . GLY A 1 90 ? -2.430 -11.945 12.491 1.00 65.19 90 GLY A O 1
ATOM 757 N N . THR A 1 91 ? -2.354 -10.232 11.041 1.00 62.91 91 THR A N 1
ATOM 758 C CA . THR A 1 91 ? -3.444 -10.701 10.168 1.00 62.91 91 THR A CA 1
ATOM 759 C C . THR A 1 91 ? -3.063 -11.973 9.409 1.00 62.91 91 THR A C 1
ATOM 761 O O . THR A 1 91 ? -3.846 -12.918 9.352 1.00 62.91 91 THR A O 1
ATOM 764 N N . ILE A 1 92 ? -1.841 -12.048 8.873 1.00 60.94 92 ILE A N 1
ATOM 765 C CA . ILE A 1 92 ? -1.309 -13.249 8.217 1.00 60.94 92 ILE A CA 1
ATOM 766 C C . ILE A 1 92 ? -1.161 -14.382 9.234 1.00 60.94 92 ILE A C 1
ATOM 768 O O . ILE A 1 92 ? -1.565 -15.504 8.951 1.00 60.94 92 ILE A O 1
ATOM 772 N N . ALA A 1 93 ? -0.641 -14.116 10.435 1.00 59.22 93 ALA A N 1
ATOM 773 C CA . ALA A 1 93 ? -0.533 -15.124 11.486 1.00 59.22 93 ALA A CA 1
ATOM 774 C C . ALA A 1 93 ? -1.910 -15.633 11.937 1.00 59.22 93 ALA A C 1
ATOM 776 O O . ALA A 1 93 ? -2.070 -16.832 12.162 1.00 59.22 93 ALA A O 1
ATOM 777 N N . ALA A 1 94 ? -2.908 -14.751 12.039 1.00 57.75 94 ALA A N 1
ATOM 778 C CA . ALA A 1 94 ? -4.282 -15.125 12.351 1.00 57.75 94 ALA A CA 1
ATOM 779 C C . ALA A 1 94 ? -4.917 -15.964 11.232 1.00 57.75 94 ALA A C 1
ATOM 781 O O . ALA A 1 94 ? -5.514 -16.997 11.525 1.00 57.75 94 ALA A O 1
ATOM 782 N N . ASN A 1 95 ? -4.725 -15.590 9.963 1.00 54.56 95 ASN A N 1
ATOM 783 C CA . ASN A 1 95 ? -5.215 -16.360 8.817 1.00 54.56 95 ASN A CA 1
ATOM 784 C C . ASN A 1 95 ? -4.514 -17.719 8.695 1.00 54.56 95 ASN A C 1
ATOM 786 O O . ASN A 1 95 ? -5.185 -18.730 8.528 1.00 54.56 95 ASN A O 1
ATOM 790 N N . ASN A 1 96 ? -3.196 -17.778 8.893 1.00 53.25 96 ASN A N 1
ATOM 791 C CA . ASN A 1 96 ? -2.445 -19.033 8.916 1.00 53.25 96 ASN A CA 1
ATOM 792 C C . ASN A 1 96 ? -2.888 -19.934 10.079 1.00 53.25 96 ASN A C 1
ATOM 794 O O . ASN A 1 96 ? -3.004 -21.144 9.909 1.00 53.25 96 ASN A O 1
ATOM 798 N N . LYS A 1 97 ? -3.179 -19.366 11.259 1.00 54.12 97 LYS A N 1
ATOM 799 C CA . LYS A 1 97 ? -3.763 -20.115 12.383 1.00 54.12 97 LYS A CA 1
ATOM 800 C C . LYS A 1 97 ? -5.186 -20.586 12.083 1.00 54.12 97 LYS A C 1
ATOM 802 O O . LYS A 1 97 ? -5.530 -21.699 12.462 1.00 54.12 97 LYS A O 1
ATOM 807 N N . ALA A 1 98 ? -6.000 -19.780 11.403 1.00 51.44 98 ALA A N 1
ATOM 808 C CA . ALA A 1 98 ? -7.357 -20.152 11.008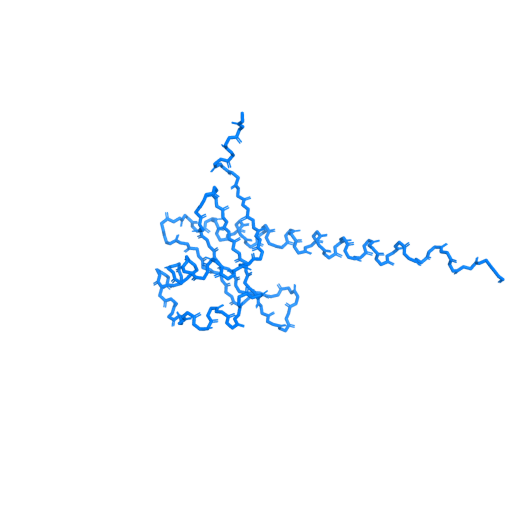 1.00 51.44 98 ALA A CA 1
ATOM 809 C C . ALA A 1 98 ? -7.360 -21.266 9.946 1.00 51.44 98 ALA A C 1
ATOM 811 O O . ALA A 1 98 ? -8.164 -22.192 10.029 1.00 51.44 98 ALA A O 1
ATOM 812 N N . GLU A 1 99 ? -6.432 -21.232 8.988 1.00 48.25 99 GLU A N 1
ATOM 813 C CA . GLU A 1 99 ? -6.239 -22.299 8.000 1.00 48.25 99 GLU A CA 1
ATOM 814 C C . GLU A 1 99 ? -5.648 -23.574 8.620 1.00 48.25 99 GLU A C 1
ATOM 816 O O . GLU A 1 99 ? -6.098 -24.676 8.304 1.00 48.25 99 GLU A O 1
ATOM 821 N N . ALA A 1 100 ? -4.699 -23.450 9.554 1.00 44.16 100 ALA A N 1
ATOM 822 C CA . ALA A 1 100 ? -4.169 -24.584 10.312 1.00 44.16 100 ALA A CA 1
ATOM 823 C C . ALA A 1 100 ? -5.235 -25.213 11.229 1.00 44.16 100 ALA A C 1
ATOM 825 O O . ALA A 1 100 ? -5.354 -26.433 11.291 1.00 44.16 100 ALA A O 1
ATOM 826 N N . GLY A 1 101 ? -6.061 -24.396 11.888 1.00 42.59 101 GLY A N 1
ATOM 827 C CA . GLY A 1 101 ? -7.184 -24.857 12.705 1.00 42.59 101 GLY A CA 1
ATOM 828 C C . GLY A 1 101 ? -8.267 -25.558 11.883 1.00 42.59 101 GLY A C 1
ATOM 829 O O . GLY A 1 101 ? -8.800 -26.573 12.323 1.00 42.59 101 GLY A O 1
ATOM 830 N N . LYS A 1 102 ? -8.537 -25.086 10.656 1.00 40.16 102 LYS A N 1
ATOM 831 C CA . LYS A 1 102 ? -9.406 -25.794 9.702 1.00 40.16 102 LYS A CA 1
ATOM 832 C C . LYS A 1 102 ? -8.821 -27.140 9.279 1.00 40.16 102 LYS A C 1
ATOM 834 O O . LYS A 1 102 ? -9.570 -28.103 9.208 1.00 40.16 102 LYS A O 1
ATOM 839 N N . ARG A 1 103 ? -7.506 -27.237 9.042 1.00 39.69 103 ARG A N 1
ATOM 840 C CA . ARG A 1 103 ? -6.840 -28.512 8.708 1.00 39.69 103 ARG A CA 1
ATOM 841 C C . ARG A 1 103 ? -6.903 -29.538 9.843 1.00 39.69 103 ARG A C 1
ATOM 843 O O . ARG A 1 103 ? -7.131 -30.706 9.568 1.00 39.69 103 ARG A O 1
ATOM 850 N N . ILE A 1 104 ? -6.772 -29.113 11.101 1.00 42.69 104 ILE A N 1
ATOM 851 C CA . ILE A 1 104 ? -6.854 -30.018 12.266 1.00 42.69 104 ILE A CA 1
ATOM 852 C C . ILE A 1 104 ? -8.298 -30.506 12.516 1.00 42.69 104 ILE A C 1
ATOM 854 O O . ILE A 1 104 ? -8.501 -31.569 13.096 1.00 42.69 104 ILE A O 1
ATOM 858 N N . ALA A 1 105 ? -9.315 -29.770 12.056 1.00 42.56 105 ALA A N 1
ATOM 859 C CA . ALA A 1 105 ? -10.720 -30.132 12.255 1.00 42.56 105 ALA A CA 1
ATOM 860 C C . ALA A 1 105 ? -11.234 -31.269 11.342 1.00 42.56 105 ALA A C 1
ATOM 862 O O . ALA A 1 105 ? -12.329 -31.762 11.589 1.00 42.56 105 ALA A O 1
ATOM 863 N N . PHE A 1 106 ? -10.471 -31.706 10.332 1.00 41.69 106 PHE A N 1
ATOM 864 C CA . PHE A 1 106 ? -10.865 -32.804 9.429 1.00 41.69 106 PHE A CA 1
ATOM 865 C C . PHE A 1 106 ? -10.269 -34.175 9.792 1.00 41.69 106 PHE A C 1
ATOM 867 O O . PHE A 1 106 ? -10.570 -35.152 9.116 1.00 41.69 106 PHE A O 1
ATOM 874 N N . ASP A 1 107 ? -9.469 -34.273 10.860 1.00 42.94 107 ASP A N 1
ATOM 875 C CA . ASP A 1 107 ? -8.667 -35.474 11.161 1.00 42.94 107 ASP A CA 1
ATOM 876 C C . ASP A 1 107 ? -9.102 -36.207 12.447 1.00 42.94 107 ASP A C 1
ATOM 878 O O . ASP A 1 107 ? -8.309 -36.881 13.103 1.00 42.94 107 ASP A O 1
ATOM 882 N N . LYS A 1 108 ? -10.371 -36.051 12.859 1.00 44.75 108 LYS A N 1
ATOM 883 C CA . LYS A 1 108 ? -10.939 -36.764 14.023 1.00 44.75 108 LYS A CA 1
ATOM 884 C C . LYS A 1 108 ? -12.001 -37.817 13.703 1.00 44.75 108 LYS A C 1
ATOM 886 O O . LYS A 1 108 ? -12.383 -38.537 14.618 1.00 44.75 108 LYS A O 1
ATOM 891 N N . ASP A 1 109 ? -12.384 -37.980 12.437 1.00 49.69 109 ASP A N 1
ATOM 892 C CA . ASP A 1 109 ? -13.378 -38.986 12.024 1.00 49.69 109 ASP A CA 1
ATOM 893 C C . ASP A 1 109 ? -12.780 -40.163 11.226 1.00 49.69 109 ASP A C 1
ATOM 895 O O . ASP A 1 109 ? -13.514 -41.013 10.728 1.00 49.69 109 ASP A O 1
ATOM 899 N N . PHE A 1 110 ? -11.451 -40.271 11.128 1.00 48.81 110 PHE A N 1
ATOM 900 C CA . PHE A 1 110 ? -10.785 -41.383 10.442 1.00 48.81 110 PHE A CA 1
ATOM 901 C C . PHE A 1 110 ? -10.043 -42.288 11.434 1.00 48.81 110 PHE A C 1
ATOM 903 O O . PHE A 1 110 ? -8.828 -42.225 11.502 1.00 48.81 110 PHE A O 1
ATOM 910 N N . VAL A 1 111 ? -10.781 -43.059 12.247 1.00 41.88 111 VAL A N 1
ATOM 911 C CA . VAL A 1 111 ? -10.571 -44.496 12.571 1.00 41.88 111 VAL A CA 1
ATOM 912 C C . VAL A 1 111 ? -11.775 -44.946 13.420 1.00 41.88 111 VAL A C 1
ATOM 914 O O . VAL A 1 111 ? -11.752 -44.917 14.648 1.00 41.88 111 VAL A O 1
ATOM 917 N N . ALA A 1 112 ? -12.844 -45.373 12.752 1.00 47.00 112 ALA A N 1
ATOM 918 C CA . ALA A 1 112 ? -13.806 -46.330 13.290 1.00 47.00 112 ALA A CA 1
ATOM 919 C C . ALA A 1 112 ? -14.092 -47.335 12.170 1.00 47.00 112 ALA A C 1
ATOM 921 O O . ALA A 1 112 ? -14.966 -47.124 11.331 1.00 47.00 112 ALA A O 1
ATOM 922 N N . GLY A 1 113 ? -13.264 -48.375 12.117 1.00 38.06 113 GLY A N 1
ATOM 923 C CA . GLY A 1 113 ? -13.328 -49.477 11.163 1.00 38.06 113 GLY A CA 1
ATOM 924 C C . GLY A 1 113 ? -12.363 -50.561 11.589 1.00 38.06 113 GLY A C 1
ATOM 925 O O . GLY A 1 113 ? -11.150 -50.262 11.579 1.00 38.06 113 GLY A O 1
#

pLDDT: mean 76.17, std 18.31, range [38.06, 95.62]